Protein AF-A0A8S2UST0-F1 (afdb_monomer_lite)

pLDDT: mean 74.9, std 18.84, range [36.25, 94.56]

InterPro domains:
  IPR019381 Phosphofurin acidic cluster sorting protein 1/2, C-terminal [PF10254] (59-162)
  IPR019381 Phosphofurin acidic cluster sorting protein 1/2, C-terminal [PTHR13280] (44-162)

Radius of gyration: 31.33 Å; chains: 1; bounding box: 107×58×33 Å

Sequence (162 aa):
RSTNPFDINDSPLDSDTSDFGLDIDRIQLPQKIISIAEEKLSHHSTNIRENCVKQFDELCANDRLPDSIIFLYTGLNQSNITASKLKEYNLSVISLNTLTESKVLLNSMIQRLQKSASQCVIRIVLLGNDAFVNSFLQSYVECLASRPREYMDYFRFYFVPL

Secondary structure (DSSP, 8-state):
-----------------------GGGSHHHHHHHHHHHHHHHHHHHHHHHHHHHHHHHHTGGGPPPSEEEEEETTSTTHHHHHHHHHHTT--EEEESSHHHHHHHHHHHHHHHHH-S--PPEEEEEEE-HHHHHHHHHHHHHHHTTS-THHHHTEEEEEEE-

Foldseek 3Di:
DDDDDDDDDDDDDDPPPPPPPPVPVVVVVVVVVVVVVVVCVVVVVVVLLVQQVVLLVVCCPPLRDDQEEEEQAPCDPCSVVVQVVCVVVVHSYGYHPDLVSLLVSVLVVLVSVVVDPDLHQYEYEYEEAPVSVVSNVVSVCVNPVPDPPSSVVSYDYHYDYD

Organism: NCBI:txid392030

Structure (mmCIF, N/CA/C/O backbone):
data_AF-A0A8S2UST0-F1
#
_entry.id   AF-A0A8S2UST0-F1
#
loop_
_atom_site.group_PDB
_atom_site.id
_atom_site.type_symbol
_atom_site.label_atom_id
_atom_site.label_alt_id
_atom_site.label_comp_id
_atom_site.label_asym_id
_atom_site.label_entity_id
_atom_site.label_seq_id
_atom_site.pdbx_PDB_ins_code
_atom_site.Cartn_x
_atom_site.Cartn_y
_atom_site.Cartn_z
_atom_site.occupancy
_atom_site.B_iso_or_equiv
_atom_site.auth_seq_id
_atom_site.auth_comp_id
_atom_site.auth_asym_id
_atom_site.auth_atom_id
_atom_site.pdbx_PDB_model_num
ATOM 1 N N . ARG A 1 1 ? 89.573 -43.579 -16.714 1.00 37.59 1 ARG A N 1
ATOM 2 C CA . ARG A 1 1 ? 90.214 -42.364 -16.148 1.00 37.59 1 ARG A CA 1
ATOM 3 C C . ARG A 1 1 ? 89.752 -41.211 -17.036 1.00 37.59 1 ARG A C 1
ATOM 5 O O . ARG A 1 1 ? 90.109 -41.244 -18.198 1.00 37.59 1 ARG A O 1
ATOM 12 N N . SER A 1 2 ? 88.658 -40.520 -16.684 1.00 36.25 2 SER A N 1
ATOM 13 C CA . SER A 1 2 ? 88.625 -39.250 -15.912 1.00 36.25 2 SER A CA 1
ATOM 14 C C . SER A 1 2 ? 89.509 -38.197 -16.596 1.00 36.25 2 SER A C 1
ATOM 16 O O . SER A 1 2 ? 90.692 -38.475 -16.748 1.00 36.25 2 SER A O 1
ATOM 18 N N . THR A 1 3 ? 89.004 -37.070 -17.107 1.00 42.91 3 THR A N 1
ATOM 19 C CA . THR A 1 3 ? 88.369 -35.977 -16.342 1.00 42.91 3 THR A CA 1
ATOM 20 C C . THR A 1 3 ? 87.510 -35.041 -17.221 1.00 42.91 3 THR A C 1
ATOM 22 O O . THR A 1 3 ? 87.855 -34.780 -18.370 1.00 42.91 3 THR A O 1
ATOM 25 N N . ASN A 1 4 ? 86.429 -34.506 -16.638 1.00 40.06 4 ASN A N 1
ATOM 26 C CA . ASN A 1 4 ? 85.633 -33.365 -17.125 1.00 40.06 4 ASN A CA 1
ATOM 27 C C . ASN A 1 4 ? 86.469 -32.076 -17.262 1.00 40.06 4 ASN A C 1
ATOM 29 O O . ASN A 1 4 ? 87.385 -31.891 -16.459 1.00 40.06 4 ASN A O 1
ATOM 33 N N . PRO A 1 5 ? 86.057 -31.123 -18.118 1.00 44.03 5 PRO A N 1
ATOM 34 C CA . PRO A 1 5 ? 86.391 -29.715 -17.969 1.00 44.03 5 PRO A CA 1
ATOM 35 C C . PRO A 1 5 ? 85.116 -28.918 -17.642 1.00 44.03 5 PRO A C 1
ATOM 37 O O . PRO A 1 5 ? 84.351 -28.550 -18.530 1.00 44.03 5 PRO A O 1
ATOM 40 N N . PHE A 1 6 ? 84.867 -28.685 -16.354 1.00 37.41 6 PHE A N 1
ATOM 41 C CA . PHE A 1 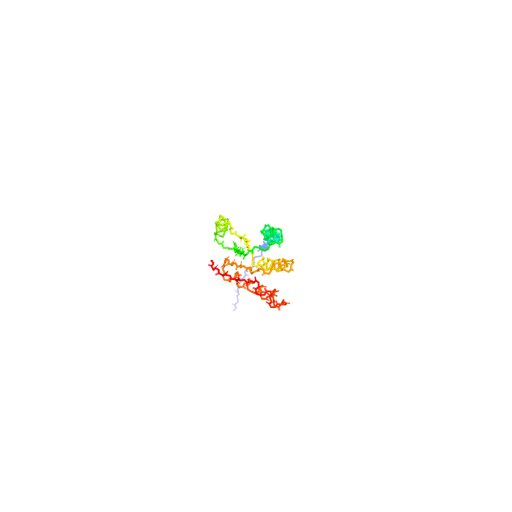6 ? 84.020 -27.580 -15.905 1.00 37.41 6 PHE A CA 1
ATOM 42 C C . PHE A 1 6 ? 84.969 -26.470 -15.463 1.00 37.41 6 PHE A C 1
ATOM 44 O O . PHE A 1 6 ? 85.518 -26.540 -14.365 1.00 37.41 6 PHE A O 1
ATOM 51 N N . ASP A 1 7 ? 85.186 -25.491 -16.340 1.00 43.94 7 ASP A N 1
ATOM 52 C CA . ASP A 1 7 ? 85.802 -24.224 -15.961 1.00 43.94 7 ASP A CA 1
ATOM 53 C C . ASP A 1 7 ? 84.730 -23.312 -15.36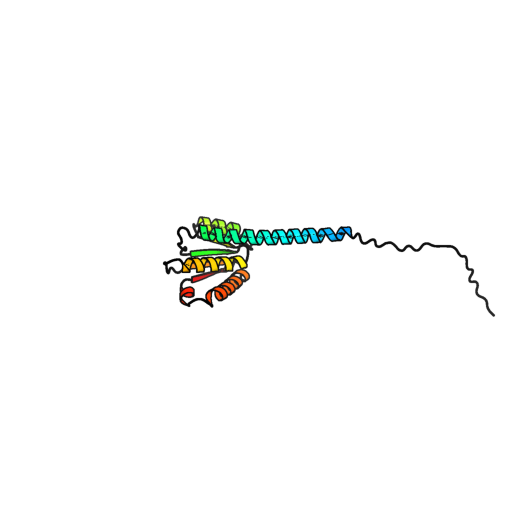5 1.00 43.94 7 ASP A C 1
ATOM 55 O O . ASP A 1 7 ? 83.711 -23.000 -15.984 1.00 43.94 7 ASP A O 1
ATOM 59 N N . ILE A 1 8 ? 84.991 -22.933 -14.119 1.00 43.97 8 ILE A N 1
ATOM 60 C CA . ILE A 1 8 ? 84.296 -21.919 -13.339 1.00 43.97 8 ILE A CA 1
ATOM 61 C C . ILE A 1 8 ? 84.931 -20.580 -13.715 1.00 43.97 8 ILE A C 1
ATOM 63 O O . ILE A 1 8 ? 86.142 -20.423 -13.587 1.00 43.97 8 ILE A O 1
ATOM 67 N N . ASN A 1 9 ? 84.119 -19.611 -14.132 1.00 41.31 9 ASN A N 1
ATOM 68 C CA . ASN A 1 9 ? 84.474 -18.202 -14.019 1.00 41.31 9 ASN A CA 1
ATOM 69 C C . ASN A 1 9 ? 83.335 -17.473 -13.306 1.00 41.31 9 ASN A C 1
ATOM 71 O O . ASN A 1 9 ? 82.207 -17.414 -13.795 1.00 41.31 9 ASN A O 1
ATOM 75 N N . ASP A 1 10 ? 83.676 -16.972 -12.123 1.00 39.88 10 ASP A N 1
ATOM 76 C CA . ASP A 1 10 ? 82.867 -16.171 -11.217 1.00 39.88 10 ASP A CA 1
ATOM 77 C C . ASP A 1 10 ? 82.685 -14.732 -11.713 1.00 39.88 10 ASP A C 1
ATOM 79 O O . ASP A 1 10 ? 83.625 -14.135 -12.245 1.00 39.88 10 ASP A O 1
ATOM 83 N N . SER A 1 11 ? 81.512 -14.164 -11.392 1.00 44.78 11 SER A N 1
ATOM 84 C CA . SER A 1 11 ? 81.217 -12.780 -10.929 1.00 44.78 11 SER A CA 1
ATOM 85 C C . SER A 1 11 ? 79.946 -12.204 -11.594 1.00 44.78 11 SER A C 1
ATOM 87 O O . SER A 1 11 ? 79.656 -12.541 -12.738 1.00 44.78 11 SER A O 1
ATOM 89 N N . PRO A 1 12 ? 79.240 -11.241 -10.968 1.00 45.25 12 PRO A N 1
ATOM 90 C CA . PRO A 1 12 ? 78.397 -11.390 -9.779 1.00 45.25 12 PRO A CA 1
ATOM 91 C C . PRO A 1 12 ? 76.953 -10.880 -10.030 1.00 45.25 12 PRO A C 1
ATOM 93 O O . PRO A 1 12 ? 76.664 -10.357 -11.096 1.00 45.25 12 PRO A O 1
ATOM 96 N N . LEU A 1 13 ? 76.086 -11.057 -9.022 1.00 42.31 13 LEU A N 1
ATOM 97 C CA . LEU A 1 13 ? 74.818 -10.352 -8.734 1.00 42.31 13 LEU A CA 1
ATOM 98 C C . LEU A 1 13 ? 74.079 -9.659 -9.900 1.00 42.31 13 LEU A C 1
ATOM 100 O O . LEU A 1 13 ? 74.540 -8.651 -10.413 1.00 42.31 13 LEU A O 1
ATOM 104 N N . ASP A 1 14 ? 72.841 -10.084 -10.153 1.00 38.19 14 ASP A N 1
ATOM 105 C CA . ASP A 1 14 ? 71.684 -9.261 -9.780 1.00 38.19 14 ASP A CA 1
ATOM 106 C C . ASP A 1 14 ? 70.419 -10.125 -9.764 1.00 38.19 14 ASP A C 1
ATOM 108 O O . ASP A 1 14 ? 70.009 -10.755 -10.739 1.00 38.19 14 ASP A O 1
ATOM 112 N N . SER A 1 15 ? 69.836 -10.215 -8.575 1.00 44.78 15 SER A N 1
ATOM 113 C CA . SER A 1 15 ? 68.522 -10.785 -8.343 1.00 44.78 15 SER A CA 1
ATOM 114 C C . SER A 1 15 ? 67.476 -9.779 -8.810 1.00 44.78 15 SER A C 1
ATOM 116 O O . SER A 1 15 ? 67.084 -8.906 -8.034 1.00 44.78 15 SER A O 1
ATOM 118 N N . ASP A 1 16 ? 66.984 -9.930 -10.038 1.00 36.81 16 ASP A N 1
ATOM 119 C CA . ASP A 1 16 ? 65.743 -9.292 -10.477 1.00 36.81 16 ASP A CA 1
ATOM 120 C C . ASP A 1 16 ? 64.558 -9.953 -9.760 1.00 36.81 16 ASP A C 1
ATOM 122 O O . ASP A 1 16 ? 63.771 -10.724 -10.312 1.00 36.81 16 ASP A O 1
ATOM 126 N N . THR A 1 17 ? 64.436 -9.639 -8.472 1.00 43.75 17 THR A N 1
ATOM 127 C CA . THR A 1 17 ? 63.161 -9.708 -7.773 1.00 43.75 17 THR A CA 1
ATOM 128 C C . THR A 1 17 ? 62.405 -8.485 -8.259 1.00 43.75 17 THR A C 1
ATOM 130 O O . THR A 1 17 ? 62.540 -7.396 -7.707 1.00 43.75 17 THR A O 1
ATOM 133 N N . SER A 1 18 ? 61.687 -8.646 -9.369 1.00 41.28 18 SER A N 1
ATOM 134 C CA . SER A 1 18 ? 60.723 -7.649 -9.811 1.00 41.28 18 SER A CA 1
ATOM 135 C C . SER A 1 18 ? 59.688 -7.505 -8.703 1.00 41.28 18 SER A C 1
ATOM 137 O O . SER A 1 18 ? 58.856 -8.377 -8.453 1.00 41.28 18 SER A O 1
ATOM 139 N N . ASP A 1 19 ? 59.852 -6.401 -7.990 1.00 43.53 19 ASP A N 1
ATOM 140 C CA . ASP A 1 19 ? 58.969 -5.834 -6.998 1.00 43.53 19 ASP A CA 1
ATOM 141 C C . ASP A 1 19 ? 57.556 -5.770 -7.592 1.00 43.53 19 ASP A C 1
ATOM 143 O O . ASP A 1 19 ? 57.205 -4.862 -8.349 1.00 43.53 19 ASP A O 1
ATOM 147 N N . PHE A 1 20 ? 56.729 -6.773 -7.287 1.00 42.25 20 PHE A N 1
ATOM 148 C CA . PHE A 1 20 ? 55.280 -6.638 -7.359 1.00 42.25 20 PHE A CA 1
ATOM 149 C C . PHE A 1 20 ? 54.865 -5.705 -6.222 1.00 42.25 20 PHE A C 1
ATOM 151 O O . PHE A 1 20 ? 54.246 -6.121 -5.240 1.00 42.25 20 PHE A O 1
ATOM 158 N N . GLY A 1 21 ? 55.209 -4.427 -6.378 1.00 39.38 21 GLY A N 1
ATOM 159 C CA . GLY A 1 21 ? 54.572 -3.328 -5.687 1.00 39.38 21 GLY A CA 1
ATOM 160 C C . GLY A 1 21 ? 53.106 -3.339 -6.089 1.00 39.38 21 GLY A C 1
ATOM 161 O O . GLY A 1 21 ? 52.698 -2.708 -7.063 1.00 39.38 21 GLY A O 1
ATOM 162 N N . LEU A 1 22 ? 52.309 -4.133 -5.373 1.00 44.75 22 LEU A N 1
ATOM 163 C CA . LEU A 1 22 ? 50.870 -3.976 -5.337 1.00 44.75 22 LEU A CA 1
ATOM 164 C C . LEU A 1 22 ? 50.635 -2.558 -4.837 1.00 44.75 22 LEU A C 1
ATOM 166 O O . LEU A 1 22 ? 50.839 -2.262 -3.666 1.00 44.75 22 LEU A O 1
ATOM 170 N N . ASP A 1 23 ? 50.273 -1.693 -5.772 1.00 46.00 23 ASP A N 1
ATOM 171 C CA . ASP A 1 23 ? 49.841 -0.321 -5.570 1.00 46.00 23 ASP A CA 1
ATOM 172 C C . ASP A 1 23 ? 48.639 -0.332 -4.600 1.00 46.00 23 ASP A C 1
ATOM 174 O O . ASP A 1 23 ? 47.478 -0.461 -5.006 1.00 46.00 23 ASP A O 1
ATOM 178 N N . ILE A 1 24 ? 48.925 -0.309 -3.289 1.00 48.34 24 ILE A N 1
ATOM 179 C CA . ILE A 1 24 ? 47.937 -0.384 -2.194 1.00 48.34 24 ILE A CA 1
ATOM 180 C C . ILE A 1 24 ? 46.979 0.822 -2.241 1.00 48.34 24 ILE A C 1
ATOM 182 O O . ILE A 1 24 ? 45.864 0.754 -1.721 1.00 48.34 24 ILE A O 1
ATOM 186 N N . ASP A 1 25 ? 47.323 1.868 -2.993 1.00 48.44 25 ASP A N 1
ATOM 187 C CA . ASP A 1 25 ? 46.487 3.049 -3.199 1.00 48.44 25 ASP A CA 1
ATOM 188 C C . ASP A 1 25 ? 45.308 2.816 -4.168 1.00 48.44 25 ASP A C 1
ATOM 190 O O . ASP A 1 25 ? 44.347 3.591 -4.184 1.00 48.44 25 ASP A O 1
ATOM 194 N N . ARG A 1 26 ? 45.275 1.703 -4.923 1.00 46.25 26 ARG A N 1
ATOM 195 C CA . ARG A 1 26 ? 44.129 1.362 -5.800 1.00 46.25 26 ARG A CA 1
ATOM 196 C C . ARG A 1 26 ? 42.965 0.660 -5.094 1.00 46.25 26 ARG A C 1
ATOM 198 O O . ARG A 1 26 ? 41.879 0.567 -5.667 1.00 46.25 26 ARG A O 1
ATOM 205 N N . ILE A 1 27 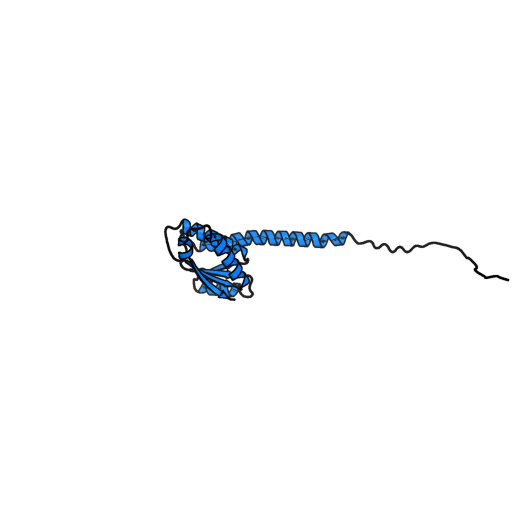? 43.141 0.203 -3.852 1.00 46.69 27 ILE A N 1
ATOM 206 C CA . ILE A 1 27 ? 42.106 -0.538 -3.099 1.00 46.69 27 ILE A CA 1
ATOM 207 C C . ILE A 1 27 ? 41.151 0.409 -2.340 1.00 46.69 27 ILE A C 1
ATOM 209 O O . ILE A 1 27 ? 40.058 0.012 -1.935 1.00 46.69 27 ILE A O 1
ATOM 213 N N . GLN A 1 28 ? 41.482 1.698 -2.222 1.00 48.09 28 GLN A N 1
ATOM 214 C CA . GLN A 1 28 ? 40.621 2.686 -1.553 1.00 48.09 28 GLN A CA 1
ATOM 215 C C . GLN A 1 28 ? 39.477 3.230 -2.426 1.00 48.09 28 GLN A C 1
ATOM 217 O O . GLN A 1 28 ? 38.442 3.649 -1.899 1.00 48.09 28 GLN A O 1
ATOM 222 N N . LEU A 1 29 ? 39.613 3.181 -3.755 1.00 48.78 29 LEU A N 1
ATOM 223 C CA . LEU A 1 29 ? 38.584 3.638 -4.694 1.00 48.78 29 LEU A CA 1
ATOM 224 C C . LEU A 1 29 ? 37.265 2.827 -4.638 1.00 48.78 29 LEU A C 1
ATOM 226 O O . LEU A 1 29 ? 36.205 3.457 -4.638 1.00 48.78 29 LEU A O 1
ATOM 230 N N . PRO A 1 30 ? 37.262 1.478 -4.537 1.00 56.16 30 PRO A N 1
ATOM 231 C CA . PRO A 1 30 ? 36.012 0.718 -4.448 1.00 56.16 30 PRO A CA 1
ATOM 232 C C . PRO A 1 30 ? 35.269 0.930 -3.123 1.00 56.16 30 PRO A C 1
ATOM 234 O O . PRO A 1 30 ? 34.047 1.027 -3.134 1.00 56.16 30 PRO A O 1
ATOM 237 N N . GLN A 1 31 ? 35.968 1.082 -1.993 1.00 56.66 31 GLN A N 1
ATOM 238 C CA . GLN A 1 31 ? 35.324 1.241 -0.679 1.00 56.66 31 GLN A CA 1
ATOM 239 C C . GLN A 1 31 ? 34.560 2.564 -0.554 1.00 56.66 31 GLN A C 1
ATOM 241 O O . GLN A 1 31 ? 33.457 2.593 -0.018 1.00 56.66 31 GLN A O 1
ATOM 246 N N . LYS A 1 32 ? 35.102 3.653 -1.112 1.00 58.03 32 LYS A N 1
ATOM 247 C CA . LYS A 1 32 ? 34.433 4.962 -1.119 1.00 58.03 32 LYS A CA 1
ATOM 248 C C . LYS A 1 32 ? 33.210 4.988 -2.043 1.00 58.03 32 LYS A C 1
ATOM 250 O O . LYS A 1 32 ? 32.236 5.669 -1.752 1.00 58.03 32 LYS A O 1
ATOM 255 N N . ILE A 1 33 ? 33.246 4.251 -3.155 1.00 63.72 33 ILE A N 1
ATOM 256 C CA . ILE A 1 33 ? 32.093 4.119 -4.060 1.00 63.72 33 ILE A CA 1
ATOM 257 C C . ILE A 1 33 ? 31.006 3.257 -3.417 1.00 63.72 33 ILE A C 1
ATOM 259 O O . ILE A 1 33 ? 29.836 3.623 -3.493 1.00 63.72 33 ILE A O 1
ATOM 263 N N . ILE A 1 34 ? 31.383 2.156 -2.760 1.00 65.75 34 ILE A N 1
ATOM 264 C CA . ILE A 1 34 ? 30.452 1.287 -2.032 1.00 65.75 34 ILE A CA 1
ATOM 265 C C . ILE A 1 34 ? 29.792 2.064 -0.894 1.00 65.75 34 ILE A C 1
ATOM 267 O O . ILE A 1 34 ? 28.571 2.083 -0.829 1.00 65.75 34 ILE A O 1
ATOM 271 N N . SER A 1 35 ? 30.554 2.796 -0.076 1.00 63.66 35 SER A N 1
ATOM 272 C CA . SER A 1 35 ? 29.978 3.575 1.024 1.00 63.66 35 SER A CA 1
ATOM 273 C C . SER A 1 35 ? 29.071 4.710 0.541 1.00 63.66 35 SER A C 1
ATOM 275 O O . SER A 1 35 ? 28.009 4.911 1.115 1.00 63.66 35 SER A O 1
ATOM 277 N N . ILE A 1 36 ? 29.411 5.402 -0.556 1.00 65.81 36 ILE A N 1
ATOM 278 C CA . ILE A 1 36 ? 28.523 6.404 -1.174 1.00 65.81 36 ILE A CA 1
ATOM 279 C C . ILE A 1 36 ? 27.272 5.740 -1.763 1.00 65.81 36 ILE A C 1
ATOM 281 O O . ILE A 1 36 ? 26.185 6.309 -1.685 1.00 65.81 36 ILE A O 1
ATOM 285 N N . ALA A 1 37 ? 27.396 4.559 -2.371 1.00 59.53 37 ALA A N 1
ATOM 286 C CA . ALA A 1 37 ? 26.256 3.817 -2.896 1.00 59.53 37 ALA A CA 1
ATOM 287 C C . ALA A 1 37 ? 25.337 3.347 -1.763 1.00 59.53 37 ALA A C 1
ATOM 289 O O . ALA A 1 37 ? 24.129 3.524 -1.870 1.00 59.53 37 ALA A O 1
ATOM 290 N N . GLU A 1 38 ? 25.890 2.828 -0.668 1.00 58.31 38 GLU A N 1
ATOM 291 C CA . GLU A 1 38 ? 25.166 2.412 0.538 1.00 58.31 38 GLU A CA 1
ATOM 292 C C . GLU A 1 38 ? 24.517 3.602 1.250 1.00 58.31 38 GLU A C 1
ATOM 294 O O . GLU A 1 38 ? 23.347 3.535 1.623 1.00 58.31 38 GLU A O 1
ATOM 299 N N . GLU A 1 39 ? 25.226 4.725 1.374 1.00 57.28 39 GLU A N 1
ATOM 300 C CA . GLU A 1 39 ? 24.698 5.964 1.941 1.00 57.28 39 GLU A CA 1
ATOM 301 C C . GLU A 1 39 ? 23.568 6.524 1.073 1.00 57.28 39 GLU A C 1
ATOM 303 O O . GLU A 1 39 ? 22.523 6.900 1.606 1.00 57.28 39 GLU A O 1
ATOM 308 N N . LYS A 1 40 ? 23.720 6.515 -0.258 1.00 54.50 40 LYS A N 1
ATOM 309 C CA . LYS A 1 40 ? 22.665 6.926 -1.193 1.00 54.50 40 LYS A CA 1
ATOM 310 C C . LYS A 1 40 ? 21.495 5.953 -1.209 1.00 54.50 40 LYS A C 1
ATOM 312 O O . LYS A 1 40 ? 20.369 6.421 -1.244 1.00 54.50 40 LYS A O 1
ATOM 317 N N . LEU A 1 41 ? 21.712 4.642 -1.135 1.00 55.41 41 LEU A N 1
ATOM 318 C CA . LEU A 1 41 ? 20.654 3.630 -1.010 1.00 55.41 41 LEU A CA 1
ATOM 319 C C . LEU A 1 41 ? 19.887 3.788 0.310 1.00 55.41 41 LEU A C 1
ATOM 321 O O . LEU A 1 41 ? 18.660 3.702 0.322 1.00 55.41 41 LEU A O 1
ATOM 325 N N . SER A 1 42 ? 20.595 4.081 1.402 1.00 51.16 42 SER A N 1
ATOM 326 C CA . SER A 1 42 ? 20.020 4.309 2.729 1.00 51.16 42 SER A CA 1
ATOM 327 C C . SER A 1 42 ? 19.213 5.611 2.789 1.00 51.16 42 SER A C 1
ATOM 329 O O . SER A 1 42 ? 18.040 5.583 3.159 1.00 51.16 42 SER A O 1
ATOM 331 N N . HIS A 1 43 ? 19.779 6.732 2.323 1.00 50.06 43 HIS A N 1
ATOM 332 C CA . HIS A 1 43 ? 19.088 8.026 2.261 1.00 50.06 43 HIS A CA 1
ATOM 333 C C . HIS A 1 43 ? 17.942 8.030 1.245 1.00 50.06 43 HIS A C 1
ATOM 335 O O . HIS A 1 43 ? 16.911 8.658 1.477 1.00 50.06 43 HIS A O 1
ATOM 341 N N . HIS A 1 44 ? 18.081 7.310 0.130 1.00 49.97 44 HIS A N 1
ATOM 342 C CA . HIS A 1 44 ? 16.996 7.120 -0.827 1.00 49.97 44 HIS A CA 1
ATOM 343 C C . HIS A 1 44 ? 15.859 6.323 -0.179 1.00 49.97 44 HIS A C 1
ATOM 345 O O . HIS A 1 44 ? 14.714 6.744 -0.269 1.00 49.97 44 HIS A O 1
ATOM 351 N N . SER A 1 45 ? 16.152 5.252 0.567 1.00 51.06 45 SER A N 1
ATOM 352 C CA . SER A 1 45 ? 15.150 4.434 1.268 1.00 51.06 45 SER A CA 1
ATOM 353 C C . SER A 1 45 ? 14.331 5.216 2.310 1.00 51.06 45 SER A C 1
ATOM 355 O O . SER A 1 45 ? 13.107 5.076 2.359 1.00 51.06 45 SER A O 1
ATOM 357 N N . THR A 1 46 ? 14.954 6.086 3.114 1.00 53.81 46 THR A N 1
ATOM 358 C CA . THR A 1 46 ? 14.231 6.948 4.072 1.00 53.81 46 THR A CA 1
ATOM 359 C C . THR A 1 46 ? 13.420 8.043 3.381 1.00 53.81 46 THR A C 1
ATOM 361 O O . THR A 1 46 ? 12.251 8.225 3.717 1.00 53.81 46 THR A O 1
ATOM 364 N N . ASN A 1 47 ? 13.981 8.716 2.373 1.00 55.06 47 ASN A N 1
ATOM 365 C CA . ASN A 1 47 ? 13.276 9.772 1.635 1.00 55.06 47 ASN A CA 1
ATOM 366 C C . ASN A 1 47 ? 12.096 9.217 0.805 1.00 55.06 47 ASN A C 1
ATOM 368 O O . ASN A 1 47 ? 11.044 9.844 0.698 1.00 55.06 47 ASN A O 1
ATOM 372 N N . ILE A 1 48 ? 12.237 7.993 0.284 1.00 54.41 48 ILE A N 1
ATOM 373 C CA . ILE A 1 48 ? 11.188 7.260 -0.434 1.00 54.41 48 ILE A CA 1
ATOM 374 C C . ILE A 1 48 ? 10.016 6.906 0.495 1.00 54.41 48 ILE A C 1
ATOM 376 O O . ILE A 1 48 ? 8.864 7.174 0.155 1.00 54.41 48 ILE A O 1
ATOM 380 N N . ARG A 1 49 ? 10.295 6.366 1.691 1.00 57.59 49 ARG A N 1
ATOM 381 C CA . ARG A 1 49 ? 9.257 6.019 2.683 1.00 57.59 49 ARG A CA 1
ATOM 382 C C . ARG A 1 49 ? 8.429 7.224 3.112 1.00 57.59 49 ARG A C 1
ATOM 384 O O . ARG A 1 49 ? 7.223 7.101 3.302 1.00 57.59 49 ARG A O 1
ATOM 391 N N . GLU A 1 50 ? 9.058 8.388 3.241 1.00 62.78 50 GLU A N 1
ATOM 392 C CA . GLU A 1 50 ? 8.332 9.627 3.510 1.00 62.78 50 GLU A CA 1
ATOM 393 C C . GLU A 1 50 ? 7.394 10.010 2.360 1.00 62.78 50 GLU A C 1
ATOM 395 O O . GLU A 1 50 ? 6.314 10.537 2.604 1.00 62.78 50 GLU A O 1
ATOM 400 N N . ASN A 1 51 ? 7.773 9.737 1.112 1.00 77.44 51 ASN A N 1
ATOM 401 C CA . ASN A 1 51 ? 7.009 10.165 -0.052 1.00 77.44 51 ASN A CA 1
ATOM 402 C C . ASN A 1 51 ? 5.705 9.371 -0.252 1.00 77.44 51 ASN A C 1
ATOM 404 O O . ASN A 1 51 ? 4.690 9.953 -0.632 1.00 77.44 51 ASN A O 1
ATOM 408 N N . CYS A 1 52 ? 5.686 8.056 0.000 1.00 84.81 52 CYS A N 1
ATOM 409 C CA . CYS A 1 52 ? 4.447 7.273 -0.125 1.00 84.81 52 CYS A CA 1
ATOM 410 C C . CYS A 1 52 ? 3.439 7.582 0.993 1.00 84.81 52 CYS A C 1
ATOM 412 O O . CYS A 1 52 ? 2.241 7.678 0.725 1.00 84.81 52 CYS A O 1
ATOM 414 N N . VAL A 1 53 ? 3.909 7.799 2.226 1.00 85.19 53 VAL A N 1
ATOM 415 C CA . VAL A 1 53 ? 3.043 8.186 3.352 1.00 85.19 53 VAL A CA 1
ATOM 416 C C . VAL A 1 53 ? 2.494 9.599 3.153 1.00 85.19 53 VAL A C 1
ATOM 418 O O . VAL A 1 53 ? 1.300 9.800 3.340 1.00 85.19 53 VAL A O 1
ATOM 421 N N . LYS A 1 54 ? 3.310 10.548 2.672 1.00 86.44 54 LYS A N 1
ATOM 422 C CA . LYS A 1 54 ? 2.836 11.896 2.306 1.00 86.44 54 LYS A CA 1
ATOM 423 C C . LYS A 1 54 ? 1.742 11.841 1.235 1.00 86.44 54 LYS A C 1
ATOM 425 O O . LYS A 1 54 ? 0.677 12.411 1.444 1.00 86.44 54 LYS A O 1
ATOM 430 N N . GLN A 1 55 ? 1.948 11.080 0.153 1.00 87.31 55 GLN A N 1
ATOM 431 C CA . GLN A 1 55 ? 0.918 10.868 -0.879 1.00 87.31 55 GLN A CA 1
ATOM 432 C C . GLN A 1 55 ? -0.380 10.291 -0.294 1.00 87.31 55 GLN A C 1
ATOM 434 O O . GLN A 1 55 ? -1.474 10.688 -0.687 1.00 87.31 55 GLN A O 1
ATOM 439 N N . PHE A 1 56 ? -0.277 9.349 0.646 1.00 88.75 56 PHE A N 1
ATOM 440 C CA . PHE A 1 56 ? -1.444 8.779 1.315 1.00 88.75 56 PHE A CA 1
ATOM 441 C C . PHE A 1 56 ? -2.177 9.794 2.191 1.00 88.75 56 PHE A C 1
ATOM 443 O O . PHE A 1 56 ? -3.405 9.867 2.151 1.00 88.75 56 PHE A O 1
ATOM 450 N N . ASP A 1 57 ? -1.439 10.583 2.967 1.00 88.38 57 ASP A N 1
ATOM 451 C CA . ASP A 1 57 ? -2.017 11.590 3.849 1.00 88.38 57 ASP A CA 1
ATOM 452 C C . ASP A 1 57 ? -2.690 12.721 3.062 1.00 88.38 57 ASP A C 1
ATOM 454 O O . ASP A 1 57 ? -3.776 13.154 3.450 1.00 88.38 57 ASP A O 1
ATOM 458 N N . GLU A 1 58 ? -2.114 13.130 1.927 1.00 86.38 58 GLU A N 1
ATOM 459 C CA . GLU A 1 58 ? -2.722 14.075 0.979 1.00 86.38 58 GLU A CA 1
ATOM 460 C C . GLU A 1 58 ? -4.041 13.542 0.398 1.00 86.38 58 GLU A C 1
ATOM 462 O O . GLU A 1 58 ? -5.009 14.291 0.258 1.00 86.38 58 GLU A O 1
ATOM 467 N N . LEU A 1 59 ? -4.109 12.240 0.098 1.00 84.62 59 LEU A N 1
ATOM 468 C CA . LEU A 1 59 ? -5.330 11.593 -0.393 1.00 84.62 59 LEU A CA 1
ATOM 469 C C . LEU A 1 59 ? -6.409 11.449 0.691 1.00 84.62 59 LEU A C 1
ATOM 471 O O . LEU A 1 59 ? -7.597 11.468 0.375 1.00 84.62 59 LEU A O 1
ATOM 475 N N . CYS A 1 60 ? -6.019 11.320 1.959 1.00 81.56 60 CYS A N 1
ATOM 476 C CA . CYS A 1 60 ? -6.928 11.101 3.089 1.00 81.56 60 CYS A CA 1
ATOM 477 C C . CYS A 1 60 ? -7.374 12.407 3.771 1.00 81.56 60 CYS A C 1
ATOM 479 O O . CYS A 1 60 ? -7.419 12.496 5.007 1.00 81.56 60 CYS A O 1
ATOM 481 N N . ALA A 1 61 ? -7.686 13.437 2.979 1.00 70.81 61 ALA A N 1
ATOM 482 C CA . ALA A 1 61 ? -8.096 14.743 3.485 1.00 70.81 61 ALA A CA 1
ATOM 483 C C . ALA A 1 61 ? -9.264 14.628 4.494 1.00 70.81 61 ALA A C 1
ATOM 485 O O . ALA A 1 61 ? -10.281 13.984 4.229 1.00 70.81 61 ALA A O 1
ATOM 486 N N . ASN A 1 62 ? -9.130 15.288 5.652 1.00 67.88 62 ASN A N 1
ATOM 487 C CA . ASN A 1 62 ? -10.106 15.295 6.759 1.00 67.88 62 ASN A CA 1
ATOM 488 C C . ASN A 1 62 ? -10.377 13.929 7.424 1.00 67.88 62 ASN A C 1
ATOM 490 O O . ASN A 1 62 ? -11.517 13.644 7.793 1.00 67.88 62 ASN A O 1
ATOM 494 N N . ASP A 1 63 ? -9.361 13.071 7.562 1.00 68.50 63 ASP A N 1
ATOM 495 C CA . ASP A 1 63 ? -9.477 11.752 8.218 1.00 68.50 63 ASP A CA 1
ATOM 496 C C . ASP A 1 63 ? -10.441 10.767 7.546 1.00 68.50 63 ASP A C 1
ATOM 498 O O . ASP A 1 63 ? -10.797 9.727 8.111 1.00 68.50 63 ASP A O 1
ATOM 502 N N . ARG A 1 64 ? -10.826 11.053 6.300 1.00 74.88 64 ARG A N 1
ATOM 503 C CA . ARG A 1 64 ? -11.647 10.160 5.489 1.00 74.88 64 ARG A CA 1
ATOM 504 C C . ARG A 1 64 ? -10.761 9.327 4.584 1.00 74.88 64 ARG A C 1
ATOM 506 O O . ARG A 1 64 ? -9.940 9.856 3.842 1.00 74.88 64 ARG A O 1
ATOM 513 N N . LEU A 1 65 ? -10.959 8.016 4.648 1.00 82.69 65 LEU A N 1
ATOM 514 C CA . LEU A 1 65 ? -10.357 7.089 3.702 1.00 82.69 65 LEU A CA 1
ATOM 515 C C . LEU A 1 65 ? -11.135 7.150 2.382 1.00 82.69 65 LEU A C 1
ATOM 517 O O . LEU A 1 65 ? -12.368 7.156 2.414 1.00 82.69 65 LEU A O 1
ATOM 521 N N . PRO A 1 66 ? -10.449 7.202 1.233 1.00 85.50 66 PRO A N 1
ATOM 522 C CA . PRO A 1 66 ? -11.105 7.112 -0.064 1.00 85.50 66 PRO A CA 1
ATOM 523 C C . PRO A 1 66 ? -11.691 5.709 -0.288 1.00 85.50 66 PRO A C 1
ATOM 525 O O . PRO A 1 66 ? -11.144 4.703 0.165 1.00 85.50 66 PRO A O 1
ATOM 528 N N . ASP A 1 67 ? -12.776 5.639 -1.060 1.00 87.19 67 ASP A N 1
ATOM 529 C CA . ASP A 1 67 ? -13.459 4.380 -1.394 1.00 87.19 67 ASP A CA 1
ATOM 530 C C . ASP A 1 67 ? -12.587 3.415 -2.209 1.00 87.19 67 ASP A C 1
ATOM 532 O O . ASP A 1 67 ? -12.795 2.197 -2.198 1.00 87.19 67 ASP A O 1
ATOM 536 N N . SER A 1 68 ? -11.639 3.958 -2.974 1.00 90.94 68 SER A N 1
ATOM 537 C CA . SER A 1 68 ? -10.705 3.180 -3.777 1.00 90.94 68 SER A CA 1
ATOM 538 C C . SER A 1 68 ? -9.335 3.830 -3.841 1.00 90.94 68 SER A C 1
ATOM 540 O O . SER A 1 68 ? -9.247 5.030 -4.091 1.00 90.94 68 SER A O 1
ATOM 542 N N . ILE A 1 69 ? -8.283 3.027 -3.699 1.00 92.88 69 ILE A N 1
ATOM 543 C CA . ILE A 1 69 ? -6.889 3.449 -3.830 1.00 92.88 69 ILE A CA 1
ATOM 544 C C . ILE A 1 69 ? -6.161 2.490 -4.762 1.00 92.88 69 ILE A C 1
ATOM 546 O O . ILE A 1 69 ? -6.324 1.272 -4.680 1.00 92.88 69 ILE A O 1
ATOM 550 N N . ILE A 1 70 ? -5.338 3.048 -5.638 1.00 93.25 70 ILE A N 1
ATOM 551 C CA . ILE A 1 70 ? -4.481 2.310 -6.552 1.00 93.25 70 ILE A CA 1
ATOM 552 C C . ILE A 1 70 ? -3.048 2.379 -6.034 1.00 93.25 70 ILE A C 1
ATOM 554 O O . ILE A 1 70 ? -2.473 3.460 -5.932 1.00 93.25 70 ILE A O 1
ATOM 558 N N . PHE A 1 71 ? -2.462 1.227 -5.731 1.00 93.94 71 PHE A N 1
ATOM 559 C CA . PHE A 1 71 ? -1.042 1.088 -5.436 1.00 93.94 71 PHE A CA 1
ATOM 560 C C . PHE A 1 71 ? -0.326 0.694 -6.718 1.00 93.94 71 PHE A C 1
ATOM 562 O O . PHE A 1 71 ? -0.506 -0.411 -7.228 1.00 93.94 71 PHE A O 1
ATOM 569 N N . LEU A 1 72 ? 0.472 1.615 -7.244 1.00 92.88 72 LEU A N 1
ATOM 570 C CA . LEU A 1 72 ? 1.232 1.416 -8.466 1.00 92.88 72 LEU A CA 1
ATOM 571 C C . LEU A 1 72 ? 2.697 1.174 -8.134 1.00 92.88 72 LEU A C 1
ATOM 573 O O . LEU A 1 72 ? 3.372 2.065 -7.622 1.00 92.88 72 LEU A O 1
ATOM 577 N N . TYR A 1 73 ? 3.193 -0.014 -8.462 1.00 91.56 73 TYR A N 1
ATOM 578 C CA . TYR A 1 73 ? 4.602 -0.336 -8.321 1.00 91.56 73 TYR A CA 1
ATOM 579 C C . TYR A 1 73 ? 5.420 0.333 -9.431 1.00 91.56 73 TYR A C 1
ATOM 581 O O . TYR A 1 73 ? 5.280 0.021 -10.616 1.00 91.56 73 TYR A O 1
ATOM 589 N N . THR A 1 74 ? 6.288 1.267 -9.050 1.00 86.12 74 THR A N 1
ATOM 590 C CA . THR A 1 74 ? 7.089 2.078 -9.971 1.00 86.12 74 THR A CA 1
ATOM 591 C C . THR A 1 74 ? 8.443 1.482 -10.325 1.00 86.12 74 THR A C 1
ATOM 593 O O . THR A 1 74 ? 9.124 2.020 -11.194 1.00 86.12 74 THR A O 1
ATOM 596 N N . GLY A 1 75 ? 8.799 0.322 -9.763 1.00 76.69 75 GLY A N 1
ATOM 597 C CA . GLY A 1 75 ? 9.987 -0.439 -10.169 1.00 76.69 75 GLY A CA 1
ATOM 598 C C . GLY A 1 75 ? 9.924 -1.015 -11.593 1.00 76.69 75 GLY A C 1
ATOM 599 O O . GLY A 1 75 ? 10.875 -1.654 -12.032 1.00 76.69 75 GLY A O 1
ATOM 600 N N . LEU A 1 76 ? 8.817 -0.803 -12.314 1.00 72.62 76 LEU A N 1
ATOM 601 C CA . LEU A 1 76 ? 8.616 -1.230 -13.698 1.00 72.62 76 LEU A CA 1
ATOM 602 C C . LEU A 1 76 ? 8.911 -0.104 -14.696 1.00 72.62 76 LEU A C 1
ATOM 604 O O . LEU A 1 76 ? 8.657 1.077 -14.437 1.00 72.62 76 LEU A O 1
ATOM 608 N N . ASN A 1 77 ? 9.367 -0.489 -15.888 1.00 67.81 77 ASN A N 1
ATOM 609 C CA . ASN A 1 77 ? 9.509 0.422 -17.023 1.00 67.81 77 ASN A CA 1
ATOM 610 C C . ASN A 1 77 ? 8.137 1.049 -17.359 1.00 67.81 77 ASN A C 1
ATOM 612 O O . ASN A 1 77 ? 7.133 0.347 -17.394 1.00 67.81 77 ASN A O 1
ATOM 616 N N . GLN A 1 78 ? 8.083 2.361 -17.630 1.00 69.94 78 GLN A N 1
ATOM 617 C CA . GLN A 1 78 ? 6.858 3.123 -17.971 1.00 69.94 78 GLN A CA 1
ATOM 618 C C . GLN A 1 78 ? 5.819 3.326 -16.851 1.00 69.94 78 GLN A C 1
ATOM 620 O O . GLN A 1 78 ? 4.735 3.869 -17.098 1.00 69.94 78 GLN A O 1
ATOM 625 N N . SER A 1 79 ? 6.143 2.982 -15.607 1.00 75.12 79 SER A N 1
ATOM 626 C CA . SER A 1 79 ? 5.254 3.191 -14.459 1.00 75.12 79 SER A CA 1
ATOM 627 C C . SER A 1 79 ? 4.854 4.662 -14.258 1.00 75.12 79 SER A C 1
ATOM 629 O O . SER A 1 79 ? 3.688 4.953 -14.008 1.00 75.12 79 SER A O 1
ATOM 631 N N . ASN A 1 80 ? 5.770 5.606 -14.492 1.00 76.94 80 ASN A N 1
ATOM 632 C CA . ASN A 1 80 ? 5.500 7.045 -14.370 1.00 76.94 80 ASN A CA 1
ATOM 633 C C . ASN A 1 80 ? 4.426 7.549 -15.350 1.00 76.94 80 ASN A C 1
ATOM 635 O O . ASN A 1 80 ? 3.581 8.360 -14.980 1.00 76.94 80 ASN A O 1
ATOM 639 N N . ILE A 1 81 ? 4.418 7.046 -16.590 1.00 83.56 81 ILE A N 1
ATOM 640 C CA . ILE A 1 81 ? 3.409 7.422 -17.597 1.00 83.56 81 ILE A CA 1
ATOM 641 C C . ILE A 1 81 ? 2.036 6.894 -17.173 1.00 83.56 81 ILE A C 1
ATOM 643 O O . ILE A 1 81 ? 1.030 7.597 -17.276 1.00 83.56 81 ILE A O 1
ATOM 647 N N . THR A 1 82 ? 2.001 5.660 -16.669 1.00 84.94 82 THR A N 1
ATOM 648 C CA . THR A 1 82 ? 0.783 5.033 -16.147 1.00 84.94 82 THR A CA 1
ATOM 649 C C . THR A 1 82 ? 0.244 5.807 -14.944 1.00 84.94 82 THR A C 1
ATOM 651 O O . THR A 1 82 ? -0.950 6.095 -14.897 1.00 84.94 82 THR A O 1
ATOM 654 N N . ALA A 1 83 ? 1.116 6.225 -14.020 1.00 86.12 83 ALA A N 1
ATOM 655 C CA . ALA A 1 83 ? 0.747 7.042 -12.866 1.00 86.12 83 ALA A CA 1
ATOM 656 C C . ALA A 1 83 ? 0.073 8.356 -13.286 1.00 86.12 83 ALA A C 1
ATOM 658 O O . ALA A 1 83 ? -0.996 8.683 -12.771 1.00 86.12 83 ALA A O 1
ATOM 659 N N . SER A 1 84 ? 0.665 9.083 -14.240 1.00 85.88 84 SER A N 1
ATOM 660 C CA . SER A 1 84 ? 0.107 10.345 -14.739 1.00 85.88 84 SER A CA 1
ATOM 661 C C . SER A 1 84 ? -1.262 10.148 -15.380 1.00 85.88 84 SER A C 1
ATOM 663 O O . SER A 1 84 ? -2.204 10.840 -15.007 1.00 85.88 84 SER A O 1
ATOM 665 N N . LYS A 1 85 ? -1.415 9.145 -16.254 1.00 88.62 85 LYS A N 1
ATOM 666 C CA . LYS A 1 85 ? -2.708 8.843 -16.887 1.00 88.62 85 LYS A CA 1
ATOM 667 C C . LYS A 1 85 ? -3.785 8.493 -15.866 1.00 88.62 85 LYS A C 1
ATOM 669 O O . LYS A 1 85 ? -4.908 8.962 -15.973 1.00 88.62 85 LYS A O 1
ATOM 674 N N . LEU A 1 86 ? -3.466 7.681 -14.858 1.00 88.75 86 LEU A N 1
ATOM 675 C CA . LEU A 1 86 ? -4.435 7.330 -13.817 1.00 88.75 86 LEU A CA 1
ATOM 676 C C . LEU A 1 86 ? -4.847 8.557 -12.986 1.00 88.75 86 LEU A C 1
ATOM 678 O O . LEU A 1 86 ? -6.022 8.697 -12.648 1.00 88.75 86 LEU A O 1
ATOM 682 N N . LYS A 1 87 ? -3.907 9.469 -12.710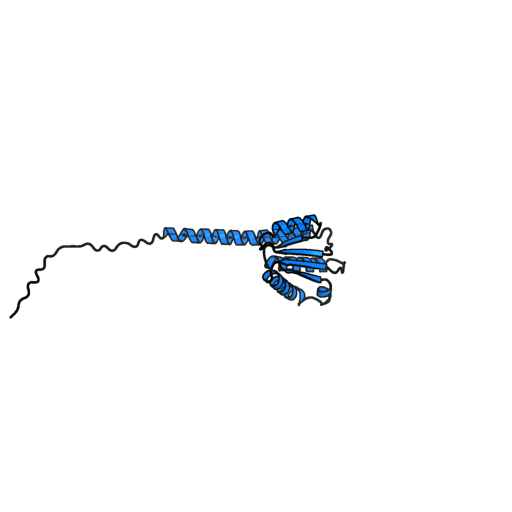 1.00 88.25 87 LYS A N 1
ATOM 683 C CA . LYS A 1 87 ? -4.201 10.746 -12.047 1.00 88.25 87 LYS A CA 1
ATOM 684 C C . LYS A 1 87 ? -5.069 11.669 -12.913 1.00 88.25 87 LYS A C 1
ATOM 686 O O . LYS A 1 87 ? -5.942 12.329 -12.363 1.00 88.25 87 LYS A O 1
ATOM 691 N N . GLU A 1 88 ? -4.907 11.671 -14.239 1.00 90.75 88 GLU A N 1
ATOM 692 C CA . GLU A 1 88 ? -5.782 12.416 -15.170 1.00 90.75 88 GLU A CA 1
ATOM 693 C C . GLU A 1 88 ? -7.249 11.957 -15.096 1.00 90.75 88 GLU A C 1
ATOM 695 O O . GLU A 1 88 ? -8.160 12.769 -15.245 1.00 90.75 88 GLU A O 1
ATOM 700 N N . TYR A 1 89 ? -7.498 10.680 -14.783 1.00 90.44 89 TYR A N 1
ATOM 701 C CA . TYR A 1 89 ? -8.846 10.154 -14.526 1.00 90.44 89 TYR A CA 1
ATOM 702 C C . TYR A 1 89 ? -9.375 10.458 -13.111 1.00 90.44 89 TYR A C 1
ATOM 704 O O . TYR A 1 89 ? -10.409 9.918 -12.720 1.00 90.44 89 TYR A O 1
ATOM 712 N N . ASN A 1 90 ? -8.695 11.312 -12.337 1.00 85.81 90 ASN A N 1
ATOM 713 C CA . ASN A 1 90 ? -9.005 11.625 -10.936 1.00 85.81 90 ASN A CA 1
ATOM 714 C C . ASN A 1 90 ? -9.023 10.388 -10.020 1.00 85.81 90 ASN A C 1
ATOM 716 O O . ASN A 1 90 ? -9.769 10.336 -9.041 1.00 85.81 90 ASN A O 1
ATOM 720 N N . LEU A 1 91 ? -8.209 9.375 -10.332 1.00 89.38 91 LEU A N 1
ATOM 721 C CA . LEU A 1 91 ? -8.069 8.193 -9.487 1.00 89.38 91 LEU A CA 1
ATOM 722 C C . LEU A 1 91 ? -7.065 8.464 -8.361 1.00 89.38 91 LEU A C 1
ATOM 724 O O . LEU A 1 91 ? -6.029 9.102 -8.559 1.00 89.38 91 LEU A O 1
ATOM 728 N N . SER A 1 92 ? -7.347 7.932 -7.173 1.00 91.50 92 SER A N 1
ATOM 729 C CA . SER A 1 92 ? -6.446 8.007 -6.021 1.00 91.50 92 SER A CA 1
ATOM 730 C C . SER A 1 92 ? -5.285 7.029 -6.203 1.00 91.50 92 SER A C 1
ATOM 732 O O . SER A 1 92 ? -5.412 5.842 -5.908 1.00 91.50 92 SER A O 1
ATOM 734 N N . VAL A 1 93 ? -4.160 7.517 -6.723 1.00 91.19 93 VAL A N 1
ATOM 735 C CA . VAL A 1 93 ? -2.981 6.700 -7.051 1.00 91.19 93 VAL A CA 1
ATOM 736 C C . VAL A 1 93 ? -1.833 7.016 -6.108 1.00 91.19 93 VAL A C 1
ATOM 738 O O . VAL A 1 93 ? -1.436 8.174 -5.981 1.00 91.19 93 VAL A O 1
ATOM 741 N N . ILE A 1 94 ? -1.242 5.972 -5.532 1.00 92.25 94 ILE A N 1
ATOM 742 C CA . ILE A 1 94 ? -0.020 6.043 -4.736 1.00 92.25 94 ILE A CA 1
ATOM 743 C C . ILE A 1 94 ? 1.058 5.242 -5.448 1.00 92.25 94 ILE A C 1
ATOM 745 O O . ILE A 1 94 ? 0.892 4.056 -5.735 1.00 92.25 94 ILE A O 1
ATOM 749 N N . SER A 1 95 ? 2.162 5.915 -5.750 1.00 91.06 95 SER A N 1
ATOM 750 C CA . SER A 1 95 ? 3.319 5.299 -6.396 1.00 91.06 95 SER A CA 1
ATOM 751 C C . SER A 1 95 ? 4.259 4.709 -5.347 1.00 91.06 95 SER A C 1
ATOM 753 O O . SER A 1 95 ? 4.643 5.410 -4.410 1.00 91.06 95 SER A O 1
ATOM 755 N N . LEU A 1 96 ? 4.618 3.435 -5.510 1.00 90.50 96 LEU A N 1
ATOM 756 C CA . LEU A 1 96 ? 5.467 2.661 -4.606 1.00 90.50 96 LEU A CA 1
ATOM 757 C C . LEU A 1 96 ? 6.717 2.198 -5.350 1.00 90.50 96 LEU A C 1
ATOM 759 O O . LEU A 1 96 ? 6.627 1.399 -6.278 1.00 90.50 96 LEU A O 1
ATOM 763 N N . ASN A 1 97 ? 7.889 2.652 -4.923 1.00 86.50 97 ASN A N 1
ATOM 764 C CA . ASN A 1 97 ? 9.159 2.292 -5.556 1.00 86.50 97 ASN A CA 1
ATOM 765 C C . ASN A 1 97 ? 9.710 0.960 -5.028 1.00 86.50 97 ASN A C 1
ATOM 767 O O . ASN A 1 97 ? 10.501 0.292 -5.692 1.00 86.50 97 ASN A O 1
ATOM 771 N N . THR A 1 98 ? 9.299 0.561 -3.826 1.00 86.50 98 THR A N 1
ATOM 772 C CA . THR A 1 98 ? 9.821 -0.601 -3.109 1.00 86.50 98 THR A CA 1
ATOM 773 C C . THR A 1 98 ? 8.699 -1.475 -2.562 1.00 86.50 98 THR A C 1
ATOM 775 O O . THR A 1 98 ? 7.586 -1.031 -2.281 1.00 86.50 98 THR A O 1
ATOM 778 N N . LEU A 1 99 ? 9.020 -2.750 -2.352 1.00 88.69 99 LEU A N 1
ATOM 779 C CA . LEU A 1 99 ? 8.081 -3.714 -1.783 1.00 88.69 99 LEU A CA 1
ATOM 780 C C . LEU A 1 99 ? 7.737 -3.393 -0.319 1.00 88.69 99 LEU A C 1
ATOM 782 O O . LEU A 1 99 ? 6.615 -3.627 0.129 1.00 88.69 99 LEU A O 1
ATOM 786 N N . THR A 1 100 ? 8.680 -2.806 0.422 1.00 88.06 100 THR A N 1
ATOM 787 C CA . THR A 1 100 ? 8.524 -2.492 1.849 1.00 88.06 100 THR A CA 1
ATOM 788 C C . THR A 1 100 ? 7.603 -1.300 2.100 1.00 88.06 100 THR A C 1
ATOM 790 O O . THR A 1 100 ? 6.952 -1.252 3.145 1.00 88.06 100 THR A O 1
ATOM 793 N N . GLU A 1 101 ? 7.491 -0.362 1.155 1.00 88.06 101 GLU A N 1
ATOM 794 C CA . GLU A 1 101 ? 6.534 0.749 1.244 1.00 88.06 101 GLU A CA 1
ATOM 795 C C . GLU A 1 101 ? 5.091 0.259 1.287 1.00 88.06 101 GLU A C 1
ATOM 797 O O . GLU A 1 101 ? 4.279 0.812 2.022 1.00 88.06 101 GLU A O 1
ATOM 802 N N . SER A 1 102 ? 4.782 -0.821 0.568 1.00 88.88 102 SER A N 1
ATOM 803 C CA . SER A 1 102 ? 3.437 -1.397 0.550 1.00 88.88 102 SER A CA 1
ATOM 804 C C . SER A 1 102 ? 2.971 -1.823 1.952 1.00 88.88 102 SER A C 1
ATOM 806 O O . SER A 1 102 ? 1.834 -1.554 2.342 1.00 88.88 102 SER A O 1
ATOM 808 N N . LYS A 1 103 ? 3.884 -2.379 2.762 1.00 90.00 103 LYS A N 1
ATOM 809 C CA . LYS A 1 103 ? 3.645 -2.733 4.168 1.00 90.00 103 LYS A CA 1
ATOM 810 C C . LYS A 1 103 ? 3.452 -1.499 5.043 1.00 90.00 103 LYS A C 1
ATOM 812 O O . LYS A 1 103 ? 2.567 -1.488 5.898 1.00 90.00 103 LYS A O 1
ATOM 817 N N . VAL A 1 104 ? 4.285 -0.473 4.868 1.00 90.25 104 VAL A N 1
ATOM 818 C CA . VAL A 1 104 ? 4.165 0.787 5.625 1.00 90.25 104 VAL A CA 1
ATOM 819 C C . VAL A 1 104 ? 2.805 1.425 5.350 1.00 90.25 104 VAL A C 1
ATOM 821 O O . VAL A 1 104 ? 2.073 1.741 6.284 1.00 90.25 104 VAL A O 1
ATOM 824 N N . LEU A 1 105 ? 2.433 1.518 4.077 1.00 90.50 105 LEU A N 1
ATOM 825 C CA . LEU A 1 105 ? 1.184 2.112 3.630 1.00 90.50 105 LEU A CA 1
ATOM 826 C C . LEU A 1 105 ? -0.044 1.341 4.125 1.00 90.50 105 LEU A C 1
ATOM 828 O O . LEU A 1 105 ? -0.992 1.945 4.623 1.00 90.50 105 LEU A O 1
ATOM 832 N N . LEU A 1 106 ? -0.004 0.007 4.063 1.00 90.62 106 LEU A N 1
ATOM 833 C CA . LEU A 1 106 ? -1.054 -0.842 4.618 1.00 90.62 106 LEU A CA 1
ATOM 834 C C . LEU A 1 106 ? -1.249 -0.593 6.121 1.00 90.62 106 LEU A C 1
ATOM 836 O O . LEU A 1 106 ? -2.382 -0.458 6.581 1.00 90.62 106 LEU A O 1
ATOM 840 N N . ASN A 1 107 ? -0.159 -0.496 6.889 1.00 89.94 107 ASN A N 1
ATOM 841 C CA . ASN A 1 107 ? -0.237 -0.202 8.320 1.00 89.94 107 ASN A CA 1
ATOM 842 C C . ASN A 1 107 ? -0.836 1.181 8.586 1.00 89.94 107 ASN A C 1
ATOM 844 O O . ASN A 1 107 ? -1.724 1.295 9.431 1.00 89.94 107 ASN A O 1
ATOM 848 N N . SER A 1 108 ? -0.398 2.211 7.859 1.00 89.06 108 SER A N 1
ATOM 849 C CA . SER A 1 108 ? -0.954 3.565 7.972 1.00 89.06 108 SER A CA 1
ATOM 850 C C . SER A 1 108 ? -2.450 3.591 7.656 1.00 89.06 108 SER A C 1
ATOM 852 O O . SER A 1 108 ? -3.231 4.212 8.377 1.00 89.06 108 SER A O 1
ATOM 854 N N . MET A 1 109 ? -2.876 2.854 6.630 1.00 88.62 109 MET A N 1
ATOM 855 C CA . MET A 1 109 ? -4.282 2.747 6.253 1.00 88.62 109 MET A CA 1
ATOM 856 C C . MET A 1 109 ? -5.113 2.034 7.323 1.00 88.62 109 MET A C 1
ATOM 858 O O . MET A 1 109 ? -6.178 2.526 7.685 1.00 88.62 109 MET A O 1
ATOM 862 N N . ILE A 1 110 ? -4.615 0.930 7.891 1.00 88.12 110 ILE A N 1
ATOM 863 C CA . ILE A 1 110 ? -5.280 0.254 9.013 1.00 88.12 110 ILE A CA 1
ATOM 864 C C . ILE A 1 110 ? -5.386 1.204 10.208 1.00 88.12 110 ILE A C 1
ATOM 866 O O . ILE A 1 110 ? -6.463 1.340 10.774 1.00 88.12 110 ILE A O 1
ATOM 870 N N . GLN A 1 111 ? -4.313 1.907 10.579 1.00 87.88 111 GLN A N 1
ATOM 871 C CA . GLN A 1 111 ? -4.345 2.874 11.684 1.00 87.88 111 GLN A CA 1
ATOM 872 C C . GLN A 1 111 ? -5.371 3.988 11.454 1.00 87.88 111 GLN A C 1
ATOM 874 O O . GLN A 1 111 ? -6.030 4.422 12.399 1.00 87.88 111 GLN A O 1
ATOM 879 N N . ARG A 1 112 ? -5.528 4.451 10.209 1.00 86.50 112 ARG A N 1
ATOM 880 C CA . ARG A 1 112 ? -6.546 5.447 9.863 1.00 86.50 112 ARG A CA 1
ATOM 881 C C . ARG A 1 112 ? -7.951 4.851 9.934 1.00 86.50 112 ARG A C 1
ATOM 883 O O . ARG A 1 112 ? -8.840 5.489 10.487 1.00 86.50 112 ARG A O 1
ATOM 890 N N . LEU A 1 113 ? -8.136 3.616 9.471 1.00 86.25 113 LEU A N 1
ATOM 891 C CA . LEU A 1 113 ? -9.411 2.902 9.548 1.00 86.25 113 LEU A CA 1
ATOM 892 C C . LEU A 1 113 ? -9.853 2.712 11.002 1.00 86.25 113 LEU A C 1
ATOM 894 O O . LEU A 1 113 ? -11.019 2.898 11.311 1.00 86.25 113 LEU A O 1
ATOM 898 N N . GLN A 1 114 ? -8.912 2.442 11.911 1.00 84.38 114 GLN A N 1
ATOM 899 C CA . GLN A 1 114 ? -9.190 2.360 13.349 1.00 84.38 114 GLN A CA 1
ATOM 900 C C . GLN A 1 114 ? -9.696 3.666 13.958 1.00 84.38 114 GLN A C 1
ATOM 902 O O . GLN A 1 114 ? -10.466 3.638 14.913 1.00 84.38 114 GLN A O 1
ATOM 907 N N . LYS A 1 115 ? -9.213 4.804 13.453 1.00 83.00 115 LYS A N 1
ATOM 908 C CA . LYS A 1 115 ? -9.607 6.134 13.931 1.00 83.00 115 LYS A CA 1
ATOM 909 C C . LYS A 1 115 ? -10.894 6.621 13.272 1.00 83.00 115 LYS A C 1
ATOM 911 O O . LYS A 1 115 ? -11.590 7.455 13.844 1.00 83.00 115 LYS A O 1
ATOM 916 N N . SER A 1 116 ? -11.197 6.132 12.072 1.00 75.88 116 SER A N 1
ATOM 917 C CA . SER A 1 116 ? -12.397 6.515 11.345 1.00 75.88 116 SER A CA 1
ATOM 918 C C . SER A 1 116 ? -13.621 5.814 11.926 1.00 75.88 116 SER A C 1
ATOM 920 O O . SER A 1 116 ? -13.660 4.596 12.053 1.00 75.88 116 SER A O 1
ATOM 922 N N . ALA A 1 117 ? -14.673 6.580 12.211 1.00 62.81 117 ALA A N 1
ATOM 923 C CA . ALA A 1 117 ? -15.985 6.023 12.544 1.00 62.81 117 ALA A CA 1
ATOM 924 C C . ALA A 1 117 ? -16.705 5.422 11.316 1.00 62.81 117 ALA A C 1
ATOM 926 O O . ALA A 1 117 ? -17.795 4.867 11.443 1.00 62.81 117 ALA A O 1
ATOM 927 N N . SER A 1 118 ? -16.126 5.563 10.117 1.00 64.62 118 SER A N 1
ATOM 928 C CA . SER A 1 118 ? -16.736 5.138 8.858 1.00 64.62 118 SER A CA 1
ATOM 929 C C . SER A 1 118 ? -16.316 3.707 8.524 1.00 64.62 118 SER A C 1
ATOM 931 O O . SER A 1 118 ? -15.182 3.462 8.127 1.00 64.62 118 SER A O 1
ATOM 933 N N . GLN A 1 119 ? -17.250 2.766 8.644 1.00 68.19 119 GLN A N 1
ATOM 934 C CA . GLN A 1 119 ? -17.086 1.359 8.260 1.00 68.19 119 GLN A CA 1
ATOM 935 C C . GLN A 1 119 ? -17.230 1.156 6.737 1.00 68.19 119 GLN A C 1
ATOM 937 O O . GLN A 1 119 ? -17.994 0.307 6.276 1.00 68.19 119 GLN A O 1
ATOM 942 N N . CYS A 1 120 ? -16.555 1.978 5.928 1.00 76.06 120 CYS A N 1
ATOM 943 C CA . CYS A 1 120 ? -16.599 1.835 4.475 1.00 76.06 120 CYS A CA 1
ATOM 944 C C . CYS A 1 120 ? -15.648 0.729 3.998 1.00 76.06 120 CYS A C 1
ATOM 946 O O . CYS A 1 120 ? -14.547 0.549 4.516 1.00 76.06 120 CYS A O 1
ATOM 948 N N . VAL A 1 121 ? -16.089 -0.021 2.986 1.00 86.44 121 VAL A N 1
ATOM 949 C CA . VAL A 1 121 ? -15.247 -1.015 2.316 1.00 86.44 121 VAL A CA 1
ATOM 950 C C . VAL A 1 121 ? -14.307 -0.295 1.354 1.00 86.44 121 VAL A C 1
ATOM 952 O O . VAL A 1 121 ? -14.757 0.322 0.388 1.00 86.44 121 VAL A O 1
ATOM 955 N N . ILE A 1 122 ? -13.007 -0.425 1.590 1.00 89.88 122 ILE A N 1
ATOM 956 C CA . ILE A 1 122 ? -11.934 0.196 0.817 1.00 89.88 122 ILE A CA 1
ATOM 957 C C . ILE A 1 122 ? -11.487 -0.768 -0.279 1.00 89.88 122 ILE A C 1
ATOM 959 O O . ILE A 1 122 ? -11.109 -1.917 -0.027 1.00 89.88 122 ILE A O 1
ATOM 963 N N . ARG A 1 123 ? -11.518 -0.296 -1.525 1.00 93.25 123 ARG A N 1
ATOM 964 C CA . ARG A 1 123 ? -11.054 -1.046 -2.697 1.00 93.25 123 ARG A CA 1
ATOM 965 C C . ARG A 1 123 ? -9.584 -0.736 -2.950 1.00 93.25 123 ARG A C 1
ATOM 967 O O . ARG A 1 123 ? -9.235 0.409 -3.205 1.00 93.25 123 ARG A O 1
ATOM 974 N N . ILE A 1 124 ? -8.728 -1.744 -2.915 1.00 93.25 124 ILE A N 1
ATOM 975 C CA . ILE A 1 124 ? -7.289 -1.592 -3.129 1.00 93.25 124 ILE A CA 1
ATOM 976 C C . ILE A 1 124 ? -6.935 -2.286 -4.430 1.00 93.25 124 ILE A C 1
ATOM 978 O O . ILE A 1 124 ? -7.098 -3.499 -4.563 1.00 93.25 124 ILE A O 1
ATOM 982 N N . VAL A 1 125 ? -6.472 -1.507 -5.398 1.00 94.56 125 VAL A N 1
ATOM 983 C CA . VAL A 1 125 ? -6.020 -2.013 -6.692 1.00 94.56 125 VAL A CA 1
ATOM 984 C C . VAL A 1 125 ? -4.501 -2.065 -6.677 1.00 94.56 125 VAL A C 1
ATOM 986 O O . VAL A 1 125 ? -3.857 -1.034 -6.516 1.00 94.56 125 VAL A O 1
ATOM 989 N N . LEU A 1 126 ? -3.922 -3.248 -6.845 1.00 94.50 126 LEU A N 1
ATOM 990 C CA . LEU A 1 126 ? -2.482 -3.429 -6.981 1.00 94.50 126 LEU A CA 1
ATOM 991 C C . LEU A 1 126 ? -2.125 -3.497 -8.462 1.00 94.50 126 LEU A C 1
ATOM 993 O O . LEU A 1 126 ? -2.582 -4.398 -9.163 1.00 94.50 126 LEU A O 1
ATOM 997 N N . LEU A 1 127 ? -1.305 -2.554 -8.916 1.00 93.19 127 LEU A N 1
ATOM 998 C CA . LEU A 1 127 ? -0.738 -2.517 -10.259 1.00 93.19 127 LEU A CA 1
ATOM 999 C C . LEU A 1 127 ? 0.762 -2.804 -10.159 1.00 93.19 127 LEU A C 1
ATOM 1001 O O . LEU A 1 127 ? 1.522 -1.959 -9.683 1.00 93.19 127 LEU A O 1
ATOM 1005 N N . GLY A 1 128 ? 1.204 -3.983 -10.579 1.00 90.88 128 GLY A N 1
ATOM 1006 C CA . GLY A 1 128 ? 2.612 -4.362 -10.482 1.00 90.88 128 GLY A CA 1
ATOM 1007 C C . GLY A 1 128 ? 2.867 -5.806 -10.885 1.00 90.88 128 GLY A C 1
ATOM 1008 O O . GLY A 1 128 ? 1.951 -6.514 -11.287 1.00 90.88 128 GLY A O 1
ATOM 1009 N N . ASN A 1 129 ? 4.115 -6.247 -10.754 1.00 90.69 129 ASN A N 1
ATOM 1010 C CA . ASN A 1 129 ? 4.501 -7.621 -11.064 1.00 90.69 129 ASN A CA 1
ATOM 1011 C C . ASN A 1 129 ? 4.094 -8.609 -9.951 1.00 90.69 129 ASN A C 1
ATOM 1013 O O . ASN A 1 129 ? 3.702 -8.219 -8.847 1.00 90.69 129 ASN A O 1
ATOM 1017 N N . ASP A 1 130 ? 4.263 -9.906 -10.214 1.00 91.38 130 ASP A N 1
ATOM 1018 C CA . ASP A 1 130 ? 3.933 -10.970 -9.255 1.00 91.38 130 ASP A CA 1
ATOM 1019 C C . ASP A 1 130 ? 4.711 -10.849 -7.939 1.00 91.38 130 ASP A C 1
ATOM 1021 O O . ASP A 1 130 ? 4.174 -11.120 -6.865 1.00 91.38 130 ASP A O 1
ATOM 1025 N N . ALA A 1 131 ? 5.967 -10.396 -7.997 1.00 91.25 131 ALA A N 1
ATOM 1026 C CA . ALA A 1 131 ? 6.787 -10.183 -6.806 1.00 91.25 131 ALA A CA 1
ATOM 1027 C C . ALA A 1 131 ? 6.177 -9.115 -5.883 1.00 91.25 131 ALA A C 1
ATOM 1029 O O . ALA A 1 131 ? 6.128 -9.302 -4.664 1.00 91.25 131 ALA A O 1
ATOM 1030 N N . PHE A 1 132 ? 5.670 -8.022 -6.459 1.00 92.00 132 PHE A N 1
ATOM 1031 C CA . PHE A 1 132 ? 4.974 -6.977 -5.723 1.00 92.00 132 PHE A CA 1
ATOM 1032 C C . PHE A 1 132 ? 3.672 -7.482 -5.104 1.00 92.00 132 PHE A C 1
ATOM 1034 O O . PHE A 1 132 ? 3.459 -7.298 -3.904 1.00 92.00 132 PHE A O 1
ATOM 1041 N N . VAL A 1 133 ? 2.844 -8.177 -5.887 1.00 92.94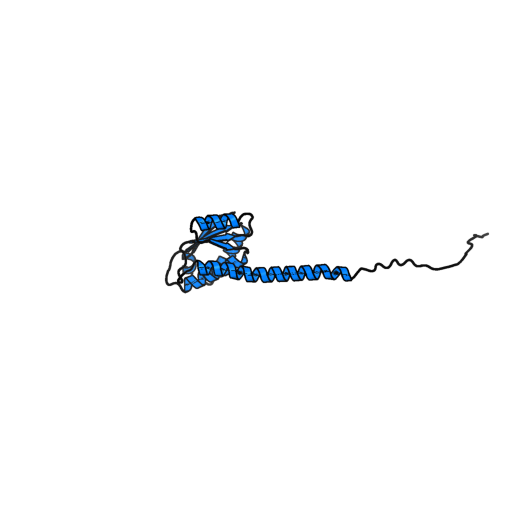 133 VAL A N 1
ATOM 1042 C CA . VAL A 1 133 ? 1.585 -8.754 -5.395 1.00 92.94 133 VAL A CA 1
ATOM 1043 C C . VAL A 1 133 ? 1.842 -9.736 -4.250 1.00 92.94 133 VAL A C 1
ATOM 1045 O O . VAL A 1 133 ? 1.207 -9.636 -3.201 1.00 92.94 133 VAL A O 1
ATOM 1048 N N . ASN A 1 134 ? 2.813 -10.638 -4.402 1.00 93.31 134 ASN A N 1
ATOM 1049 C CA . ASN A 1 134 ? 3.148 -11.621 -3.376 1.00 93.31 134 ASN A CA 1
ATOM 1050 C C . ASN A 1 134 ? 3.666 -10.957 -2.089 1.00 93.31 134 ASN A C 1
ATOM 1052 O O . ASN A 1 134 ? 3.208 -11.273 -0.991 1.00 93.31 134 ASN A O 1
ATOM 1056 N N . SER A 1 135 ? 4.564 -9.975 -2.214 1.00 92.88 135 SER A N 1
ATOM 1057 C CA . SER A 1 135 ? 5.068 -9.225 -1.058 1.00 92.88 135 SER A CA 1
ATOM 1058 C C . SER A 1 135 ? 3.963 -8.446 -0.341 1.00 92.88 135 SER A C 1
ATOM 1060 O O . SER A 1 135 ? 3.980 -8.337 0.892 1.00 92.88 135 SER A O 1
ATOM 1062 N N . PHE A 1 136 ? 3.005 -7.894 -1.087 1.00 93.19 136 PHE A N 1
ATOM 1063 C CA . PHE A 1 136 ? 1.854 -7.216 -0.506 1.00 93.19 136 PHE A CA 1
ATOM 1064 C C . PHE A 1 136 ? 0.958 -8.196 0.253 1.00 93.19 136 PHE A C 1
ATOM 1066 O O . PHE A 1 136 ? 0.592 -7.921 1.392 1.00 93.19 136 PHE A O 1
ATOM 1073 N N . LEU A 1 137 ? 0.639 -9.352 -0.337 1.00 93.25 137 LEU A N 1
ATOM 1074 C CA . LEU A 1 137 ? -0.183 -10.384 0.300 1.00 93.25 137 LEU A CA 1
ATOM 1075 C C . LEU A 1 137 ? 0.448 -10.900 1.596 1.00 93.25 137 LEU A C 1
ATOM 1077 O O . LEU A 1 137 ? -0.243 -11.026 2.606 1.00 93.25 137 LEU A O 1
ATOM 1081 N N . GLN A 1 138 ? 1.762 -11.132 1.600 1.00 93.94 138 GLN A N 1
ATOM 1082 C CA . GLN A 1 138 ? 2.482 -11.509 2.814 1.00 93.94 138 GLN A CA 1
ATOM 1083 C C . GLN A 1 138 ? 2.343 -10.432 3.899 1.00 93.94 138 GLN A C 1
ATOM 1085 O O . GLN A 1 138 ? 2.016 -10.744 5.044 1.00 93.94 138 GLN A O 1
ATOM 1090 N N . SER A 1 139 ? 2.517 -9.161 3.524 1.00 92.06 139 SER A N 1
ATOM 1091 C CA . SER A 1 139 ? 2.355 -8.024 4.439 1.00 92.06 139 SER A CA 1
ATOM 1092 C C . SER A 1 139 ? 0.915 -7.890 4.944 1.00 92.06 139 SER A C 1
ATOM 1094 O O . SER A 1 139 ? 0.701 -7.592 6.115 1.00 92.06 139 SER A O 1
ATOM 1096 N N . TYR A 1 140 ? -0.073 -8.151 4.086 1.00 91.81 140 TYR A N 1
ATOM 1097 C CA . TYR A 1 140 ? -1.492 -8.167 4.430 1.00 91.81 140 TYR A CA 1
ATOM 1098 C C . TYR A 1 140 ? -1.810 -9.202 5.501 1.00 91.81 140 TYR A C 1
ATOM 1100 O O . TYR A 1 140 ? -2.396 -8.861 6.532 1.00 91.81 140 TYR A O 1
ATOM 1108 N N . VAL A 1 141 ? -1.370 -10.443 5.289 1.00 91.75 141 VAL A N 1
ATOM 1109 C CA . VAL A 1 141 ? -1.569 -11.526 6.254 1.00 91.75 141 VAL A CA 1
ATOM 1110 C C . VAL A 1 141 ? -0.865 -11.197 7.567 1.00 91.75 141 VAL A C 1
ATOM 1112 O O . VAL A 1 141 ? -1.483 -11.297 8.621 1.00 91.75 141 VAL A O 1
ATOM 1115 N N . GLU A 1 142 ? 0.386 -10.737 7.524 1.00 91.06 142 GLU A N 1
ATOM 1116 C CA . GLU A 1 142 ? 1.144 -10.378 8.727 1.00 91.06 142 GLU A CA 1
ATOM 1117 C C . GLU A 1 142 ? 0.460 -9.257 9.534 1.00 91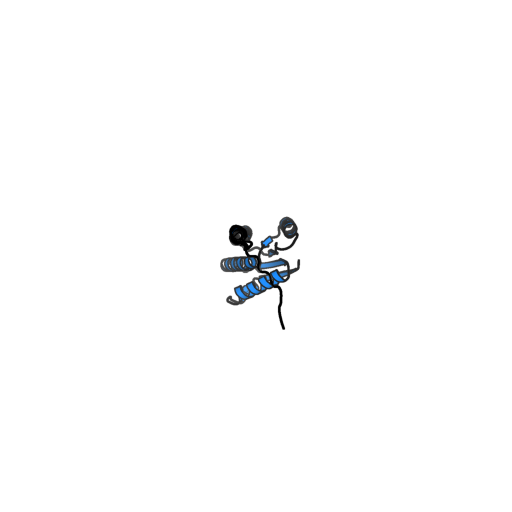.06 142 GLU A C 1
ATOM 1119 O O . GLU A 1 142 ? 0.336 -9.350 10.757 1.00 91.06 142 GLU A O 1
ATOM 1124 N N . CYS A 1 143 ? -0.036 -8.214 8.860 1.00 87.56 143 CYS A N 1
ATOM 1125 C CA . CYS A 1 143 ? -0.682 -7.069 9.502 1.00 87.56 143 CYS A CA 1
ATOM 1126 C C . CYS A 1 143 ? -2.063 -7.389 10.093 1.00 87.56 143 CYS A C 1
ATOM 1128 O O . CYS A 1 143 ? -2.446 -6.774 11.093 1.00 87.56 143 CYS A O 1
ATOM 1130 N N . LEU A 1 144 ? -2.822 -8.306 9.485 1.00 87.62 144 LEU A N 1
ATOM 1131 C CA . LEU A 1 144 ? -4.205 -8.599 9.879 1.00 87.62 144 LEU A CA 1
ATOM 1132 C C . LEU A 1 144 ? -4.378 -9.895 10.666 1.00 87.62 144 LEU A C 1
ATOM 1134 O O . LEU A 1 144 ? -5.401 -10.043 11.325 1.00 87.62 144 LEU A O 1
ATOM 1138 N N . ALA A 1 145 ? -3.400 -10.803 10.668 1.00 88.12 145 ALA A N 1
ATOM 1139 C CA . ALA A 1 145 ? -3.481 -12.048 11.435 1.00 88.12 145 ALA A CA 1
ATOM 1140 C C . ALA A 1 145 ? -3.679 -11.814 12.943 1.00 88.12 145 ALA A C 1
ATOM 1142 O O . ALA A 1 145 ? -4.282 -12.639 13.622 1.00 88.12 145 ALA A O 1
ATOM 1143 N N . SER A 1 146 ? -3.194 -10.683 13.466 1.00 85.50 146 SER A N 1
ATOM 1144 C CA . SER A 1 146 ? -3.353 -10.279 14.870 1.00 85.50 146 SER A CA 1
ATOM 1145 C C . SER A 1 146 ? -4.587 -9.404 15.136 1.00 85.50 146 SER A C 1
ATOM 1147 O O . SER A 1 146 ? -4.805 -8.980 16.272 1.00 85.50 146 SER A O 1
ATOM 1149 N N . ARG A 1 147 ? -5.391 -9.096 14.110 1.00 85.38 147 ARG A N 1
ATOM 1150 C CA . ARG A 1 147 ? -6.531 -8.168 14.180 1.00 85.38 147 ARG A CA 1
ATOM 1151 C C . ARG A 1 147 ? -7.865 -8.934 14.178 1.00 85.38 147 ARG A C 1
ATOM 1153 O O . ARG A 1 147 ? -7.924 -10.056 13.677 1.00 85.38 147 ARG A O 1
ATOM 1160 N N . PRO A 1 148 ? -8.958 -8.338 14.695 1.00 87.12 148 PRO A N 1
ATOM 1161 C CA . PRO A 1 148 ? -10.297 -8.913 14.569 1.00 87.12 148 PRO A CA 1
ATOM 1162 C C . PRO A 1 148 ? -10.689 -9.157 13.107 1.00 87.12 148 PRO A C 1
ATOM 1164 O O . PRO A 1 148 ? -10.320 -8.378 12.227 1.00 87.12 148 PRO A O 1
ATOM 1167 N N . ARG A 1 149 ? -11.484 -10.204 12.853 1.00 84.38 149 ARG A N 1
ATOM 1168 C CA . ARG A 1 149 ? -11.887 -10.607 11.491 1.00 84.38 149 ARG A CA 1
ATOM 1169 C C . ARG A 1 149 ? -12.594 -9.491 10.721 1.00 84.38 149 ARG A C 1
ATOM 1171 O O . ARG A 1 149 ? -12.368 -9.368 9.526 1.00 84.38 149 ARG A O 1
ATOM 1178 N N . GLU A 1 150 ? -13.356 -8.646 11.409 1.00 86.44 150 GLU A N 1
ATOM 1179 C CA . GLU A 1 150 ? -14.045 -7.483 10.831 1.00 86.44 150 GLU A CA 1
ATOM 1180 C C . GLU A 1 150 ? -13.103 -6.583 10.017 1.00 86.44 150 GLU A C 1
ATOM 1182 O O . GLU A 1 150 ? -13.513 -5.993 9.023 1.00 86.44 150 GLU A O 1
ATOM 1187 N N . TYR A 1 151 ? -11.815 -6.513 10.386 1.00 84.94 151 TYR A N 1
ATOM 1188 C CA . TYR A 1 151 ? -10.836 -5.731 9.633 1.00 84.94 151 TYR A CA 1
ATOM 1189 C C . TYR A 1 151 ? -10.614 -6.260 8.221 1.00 84.94 151 TYR A C 1
ATOM 1191 O O . TYR A 1 151 ? -10.337 -5.479 7.318 1.00 84.94 151 TYR A O 1
ATOM 1199 N N . MET A 1 152 ? -10.731 -7.572 8.026 1.00 86.38 152 MET A N 1
ATOM 1200 C CA . MET A 1 152 ? -10.602 -8.190 6.710 1.00 86.38 152 MET A CA 1
ATOM 1201 C C . MET A 1 152 ? -11.788 -7.822 5.811 1.00 86.38 152 MET A C 1
ATOM 1203 O O . MET A 1 152 ? -11.591 -7.638 4.613 1.00 86.38 152 MET A O 1
ATOM 1207 N N . ASP A 1 153 ? -12.979 -7.631 6.388 1.00 87.88 153 ASP A N 1
ATOM 1208 C CA . ASP A 1 153 ? -14.205 -7.308 5.648 1.00 87.88 153 ASP A CA 1
ATOM 1209 C C . ASP A 1 153 ? -14.214 -5.866 5.106 1.00 87.88 153 ASP A C 1
ATOM 1211 O O . ASP A 1 153 ? -14.919 -5.564 4.138 1.00 87.88 153 ASP A O 1
ATOM 1215 N N . TYR A 1 154 ? -13.384 -4.978 5.667 1.00 88.06 154 TYR A N 1
ATOM 1216 C CA . TYR A 1 154 ? -13.219 -3.609 5.171 1.00 88.06 154 TYR A CA 1
ATOM 1217 C C . TYR A 1 154 ? -12.344 -3.503 3.921 1.00 88.06 154 TYR A C 1
ATOM 1219 O O . TYR A 1 154 ? -12.274 -2.421 3.343 1.00 88.06 154 TYR A O 1
ATOM 1227 N N . PHE A 1 155 ? -11.689 -4.575 3.467 1.00 89.62 155 PHE A N 1
ATOM 1228 C CA . PHE A 1 155 ? -10.783 -4.512 2.319 1.00 89.62 155 PHE A CA 1
ATOM 1229 C C . PHE A 1 155 ? -11.247 -5.388 1.158 1.00 89.62 155 PHE A C 1
ATOM 1231 O O . PHE A 1 155 ? -11.549 -6.568 1.315 1.00 89.62 155 PHE A O 1
ATOM 1238 N N . ARG A 1 156 ? -11.240 -4.821 -0.053 1.00 92.12 156 ARG A N 1
ATOM 1239 C CA . ARG A 1 156 ? -11.419 -5.563 -1.309 1.00 92.12 156 ARG A CA 1
ATOM 1240 C C . ARG A 1 156 ? -10.218 -5.354 -2.212 1.00 92.12 156 ARG A C 1
ATOM 1242 O O . ARG A 1 156 ? -9.956 -4.226 -2.618 1.00 92.12 156 ARG A O 1
ATOM 1249 N N . PHE A 1 157 ? -9.531 -6.435 -2.558 1.00 92.75 157 PHE A N 1
ATOM 1250 C CA . PHE A 1 157 ? -8.330 -6.386 -3.387 1.00 92.75 157 PHE A CA 1
ATOM 1251 C C . PHE A 1 157 ? -8.634 -6.702 -4.847 1.00 92.75 157 PHE A C 1
ATOM 1253 O O . PHE A 1 157 ? -9.369 -7.642 -5.145 1.00 92.75 157 PHE A O 1
ATOM 1260 N N . TYR A 1 158 ? -8.023 -5.937 -5.746 1.00 94.31 158 TYR A N 1
ATOM 1261 C CA . TYR A 1 158 ? -8.008 -6.181 -7.183 1.00 94.31 158 TYR A CA 1
ATOM 1262 C C . TYR A 1 158 ? -6.555 -6.201 -7.641 1.00 94.31 158 TYR A C 1
ATOM 1264 O O . TYR A 1 158 ? -5.804 -5.272 -7.355 1.00 94.31 158 TYR A O 1
ATOM 1272 N N . PHE A 1 159 ? -6.156 -7.250 -8.348 1.00 92.31 159 PHE A N 1
ATOM 1273 C CA . PHE A 1 159 ? -4.789 -7.413 -8.830 1.00 92.31 159 PHE A CA 1
ATOM 1274 C C . PHE A 1 159 ? -4.773 -7.217 -10.341 1.00 92.31 159 PHE A C 1
ATOM 1276 O O . PHE A 1 159 ? -5.513 -7.893 -11.056 1.00 92.31 159 PHE A O 1
ATOM 1283 N N . VAL A 1 160 ? -3.942 -6.297 -10.819 1.00 89.56 160 VAL A N 1
ATOM 1284 C CA . VAL A 1 160 ? -3.685 -6.100 -12.246 1.00 89.56 160 VAL A CA 1
ATOM 1285 C C . VAL A 1 160 ? -2.189 -6.316 -12.463 1.00 89.56 160 VAL A C 1
ATOM 1287 O O . VAL A 1 160 ? -1.388 -5.437 -12.125 1.00 89.56 160 VAL A O 1
ATOM 1290 N N . PRO A 1 161 ? -1.796 -7.493 -12.969 1.00 82.50 161 PRO A N 1
ATOM 1291 C CA . PRO A 1 161 ? -0.402 -7.756 -13.279 1.00 82.50 161 PRO A CA 1
ATOM 1292 C C . PRO A 1 161 ? 0.071 -6.824 -14.406 1.00 82.50 161 PRO A C 1
ATOM 1294 O O . PRO A 1 161 ? -0.654 -6.628 -15.386 1.00 82.50 161 PRO A O 1
ATOM 1297 N N . LEU A 1 162 ? 1.265 -6.245 -14.242 1.00 79.00 162 LEU A N 1
ATOM 1298 C CA . LEU A 1 162 ? 1.937 -5.357 -15.203 1.00 79.00 162 LEU A CA 1
ATOM 1299 C C . LEU A 1 162 ? 3.321 -5.880 -15.593 1.00 79.00 162 LEU A C 1
ATOM 1301 O O . LEU A 1 162 ? 4.018 -6.416 -14.699 1.00 79.00 162 LEU A O 1
#